Protein AF-A0A2N8DM07-F1 (afdb_monomer_lite)

Radius of gyration: 13.1 Å; chains: 1; bounding box: 27×28×36 Å

Foldseek 3Di:
DVVVPDDPVLLVLLLVQQQLQADPPGVVVQVVCVVPDVVTRDSQCSSLPPRCVVVPDDPLSSQLSNALDPVHPQGPDVSSVVSD

Secondary structure (DSSP, 8-state):
-GGGT--HHHHHHHHHHGGGG--TTTHHHHHHHTTT-TT---HHHHIIIIISGGG---HHHHHHHHH-STTSPPPSSHHHHHH-

Structure (mmCIF, N/CA/C/O backbone):
data_AF-A0A2N8DM07-F1
#
_entry.id   AF-A0A2N8DM07-F1
#
loop_
_atom_site.group_PDB
_atom_site.id
_atom_site.type_symbol
_atom_site.label_atom_id
_atom_site.label_alt_id
_atom_site.label_comp_id
_atom_site.label_asym_id
_atom_site.label_entity_id
_atom_site.label_seq_id
_atom_site.pdbx_PDB_ins_code
_atom_site.Cartn_x
_atom_site.Cartn_y
_atom_site.Cartn_z
_atom_site.occupancy
_atom_site.B_iso_or_equiv
_atom_site.auth_seq_id
_atom_site.auth_comp_id
_atom_site.auth_asym_id
_atom_site.auth_atom_id
_atom_site.pdbx_PDB_model_num
ATOM 1 N N . ALA A 1 1 ? -7.361 11.528 10.021 1.00 95.50 1 ALA A N 1
ATOM 2 C CA . ALA A 1 1 ? -8.180 10.547 10.771 1.00 95.50 1 ALA A CA 1
ATOM 3 C C . ALA A 1 1 ? -8.782 11.126 12.059 1.00 95.50 1 ALA A C 1
ATOM 5 O O . ALA A 1 1 ? -9.991 11.311 12.109 1.00 95.50 1 ALA A O 1
ATOM 6 N N . ALA A 1 2 ? -7.975 11.486 13.070 1.00 97.06 2 ALA A N 1
ATOM 7 C CA . ALA A 1 2 ? -8.480 11.937 14.378 1.00 97.06 2 ALA A CA 1
ATOM 8 C C . ALA A 1 2 ? -9.474 13.115 14.308 1.00 97.06 2 ALA A C 1
ATOM 10 O O . ALA A 1 2 ? -10.535 13.064 14.921 1.00 97.06 2 ALA A O 1
ATOM 11 N N . GLY A 1 3 ? -9.162 14.144 13.511 1.00 98.06 3 GLY A N 1
ATOM 12 C CA . GLY A 1 3 ? -10.008 15.338 13.378 1.00 98.06 3 GLY A CA 1
ATOM 13 C C . GLY A 1 3 ? -11.399 15.089 12.782 1.00 98.06 3 GLY A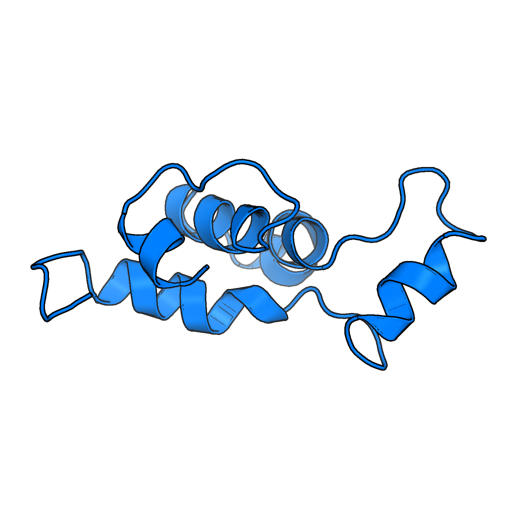 C 1
ATOM 14 O O . GLY A 1 3 ? -12.267 15.940 12.931 1.00 98.06 3 GLY A O 1
ATOM 15 N N . ILE A 1 4 ? -11.618 13.936 12.141 1.00 97.56 4 ILE A N 1
ATOM 16 C CA . ILE A 1 4 ? -12.908 13.553 11.547 1.00 97.56 4 ILE A CA 1
ATOM 17 C C . ILE A 1 4 ? -13.532 12.324 12.227 1.00 97.56 4 ILE A C 1
ATOM 19 O O . ILE A 1 4 ? -14.540 11.812 11.755 1.00 97.56 4 ILE A O 1
ATOM 23 N N . GLY A 1 5 ? -12.933 11.825 13.315 1.00 97.88 5 GLY A N 1
ATOM 24 C CA . GLY A 1 5 ? -13.424 10.640 14.026 1.00 97.88 5 GLY A CA 1
ATOM 25 C C . GLY A 1 5 ? -13.272 9.312 13.270 1.00 97.88 5 GLY A C 1
ATOM 26 O O . GLY A 1 5 ? -13.939 8.347 13.631 1.00 97.88 5 GLY A O 1
ATOM 27 N N . ALA A 1 6 ? -12.415 9.246 12.246 1.00 98.31 6 ALA A N 1
ATOM 28 C CA . ALA A 1 6 ? -12.104 8.001 11.537 1.00 98.31 6 ALA A CA 1
ATOM 29 C C . ALA A 1 6 ? -11.169 7.093 12.361 1.00 98.31 6 ALA A C 1
ATOM 31 O O . ALA A 1 6 ? -10.503 7.553 13.297 1.00 98.31 6 ALA A O 1
ATOM 32 N N . ASN A 1 7 ? -11.074 5.814 11.998 1.00 98.56 7 ASN A N 1
ATOM 33 C CA . ASN A 1 7 ? -10.210 4.845 12.661 1.00 98.56 7 ASN A CA 1
ATOM 34 C C . ASN A 1 7 ? -8.727 5.187 12.437 1.00 98.56 7 ASN A C 1
ATOM 36 O O . ASN A 1 7 ? -8.159 4.970 11.368 1.00 98.56 7 ASN A O 1
ATOM 40 N N . ILE A 1 8 ? -8.088 5.723 13.479 1.00 98.50 8 ILE A N 1
ATOM 41 C CA . ILE A 1 8 ? -6.693 6.173 13.426 1.00 98.50 8 ILE A CA 1
ATOM 42 C C . ILE A 1 8 ? -5.752 5.003 13.141 1.00 98.50 8 ILE A C 1
ATOM 44 O O . ILE A 1 8 ? -4.855 5.151 12.325 1.00 98.50 8 ILE A O 1
ATOM 48 N N . THR A 1 9 ? -5.964 3.844 13.767 1.00 98.62 9 THR A N 1
ATOM 49 C CA . THR A 1 9 ? -5.088 2.677 13.596 1.00 98.62 9 THR A CA 1
ATOM 50 C C . THR A 1 9 ? -5.144 2.130 12.176 1.00 98.62 9 THR A C 1
ATOM 52 O O . THR A 1 9 ? -4.111 1.761 11.626 1.00 98.62 9 THR A O 1
ATOM 55 N N . LEU A 1 10 ? -6.331 2.098 11.568 1.00 98.62 10 LEU A N 1
ATOM 56 C CA . LEU A 1 10 ? -6.476 1.652 10.186 1.00 98.62 10 LEU A CA 1
ATOM 57 C C . LEU A 1 10 ? -5.804 2.630 9.211 1.00 98.62 10 LEU A C 1
ATOM 59 O O . LEU A 1 10 ? -5.029 2.193 8.363 1.00 98.62 10 LEU A O 1
ATOM 63 N N . ALA A 1 11 ? -6.040 3.935 9.378 1.00 98.50 11 ALA A N 1
ATOM 64 C CA . ALA A 1 11 ? -5.390 4.964 8.568 1.00 98.50 11 ALA A CA 1
ATOM 65 C C . ALA A 1 11 ? -3.857 4.939 8.715 1.00 98.50 11 ALA A C 1
ATOM 67 O O . ALA A 1 11 ? -3.146 5.051 7.725 1.00 98.50 11 ALA A O 1
ATOM 68 N N . ASP A 1 12 ? -3.340 4.750 9.930 1.00 98.44 12 ASP A N 1
ATOM 69 C CA . ASP A 1 12 ? -1.897 4.699 10.195 1.00 98.44 12 ASP A CA 1
ATOM 70 C C . ASP A 1 12 ? -1.247 3.459 9.558 1.00 98.44 12 ASP A C 1
ATOM 72 O O . ASP A 1 12 ? -0.198 3.554 8.923 1.00 98.44 12 ASP A O 1
ATOM 76 N N . ALA A 1 13 ? -1.912 2.301 9.631 1.00 98.50 13 ALA A N 1
ATOM 77 C CA . ALA A 1 13 ? -1.447 1.082 8.972 1.00 98.50 13 ALA A CA 1
ATOM 78 C C . ALA A 1 13 ? -1.399 1.222 7.439 1.00 98.50 13 ALA A C 1
ATOM 80 O O . ALA A 1 13 ? -0.435 0.778 6.816 1.00 98.50 13 ALA A O 1
ATOM 81 N N . MET A 1 14 ? -2.411 1.855 6.831 1.00 98.50 14 MET A N 1
ATOM 82 C CA . MET A 1 14 ? -2.421 2.159 5.394 1.00 98.50 14 MET A CA 1
ATOM 83 C C . MET A 1 14 ? -1.312 3.154 5.033 1.00 98.50 14 MET A C 1
ATOM 85 O O . MET A 1 14 ? -0.546 2.900 4.107 1.00 98.50 14 MET A O 1
ATOM 89 N N . ALA A 1 15 ? -1.181 4.250 5.789 1.00 98.06 15 ALA A N 1
ATOM 90 C CA . ALA A 1 15 ? -0.180 5.286 5.547 1.00 98.06 15 ALA A CA 1
ATOM 91 C C . ALA A 1 15 ? 1.248 4.737 5.621 1.00 98.06 15 ALA A C 1
ATOM 93 O O . ALA A 1 15 ? 2.087 5.113 4.810 1.00 98.06 15 ALA A O 1
ATOM 94 N N . LEU A 1 16 ? 1.517 3.811 6.543 1.00 98.19 16 LEU A N 1
ATOM 95 C CA . LEU A 1 16 ? 2.820 3.163 6.651 1.00 98.19 16 LEU A CA 1
ATOM 96 C C . LEU A 1 16 ? 3.123 2.230 5.465 1.00 98.19 16 LEU A C 1
ATOM 98 O O . LEU A 1 16 ? 4.287 2.045 5.119 1.00 98.19 16 LEU A O 1
ATOM 102 N N . GLY A 1 17 ? 2.093 1.624 4.871 1.00 97.81 17 GLY A N 1
ATOM 103 C CA . GLY A 1 17 ? 2.238 0.609 3.828 1.00 97.81 17 GLY A CA 1
ATOM 104 C C . GLY A 1 17 ? 2.107 1.105 2.386 1.00 97.81 17 GLY A C 1
ATOM 105 O O . GLY A 1 17 ? 2.513 0.374 1.484 1.00 97.81 17 GLY A O 1
ATOM 106 N N . HIS A 1 18 ? 1.540 2.293 2.142 1.00 97.19 18 HIS A N 1
ATOM 107 C CA . HIS A 1 18 ? 1.116 2.705 0.793 1.00 97.19 18 HIS A CA 1
ATOM 108 C C . HIS A 1 18 ? 2.265 2.754 -0.230 1.00 97.19 18 HIS A C 1
ATOM 110 O O . HIS A 1 18 ? 2.108 2.287 -1.357 1.00 97.19 18 HIS A O 1
ATOM 116 N N . ASP A 1 19 ? 3.450 3.179 0.209 1.00 96.75 19 ASP A N 1
ATOM 117 C CA . ASP A 1 19 ? 4.652 3.282 -0.626 1.00 96.75 19 ASP A CA 1
ATOM 118 C C . ASP A 1 19 ? 5.497 1.996 -0.682 1.00 96.75 19 ASP A C 1
ATOM 120 O O . ASP A 1 19 ? 6.509 1.938 -1.385 1.00 96.75 19 ASP A O 1
ATOM 124 N N . CYS A 1 20 ? 5.117 0.921 0.022 1.00 97.44 20 CYS A N 1
ATOM 125 C CA . CYS A 1 20 ? 5.906 -0.321 0.056 1.00 97.44 20 CYS A CA 1
ATOM 126 C C . CYS A 1 20 ? 5.977 -1.059 -1.296 1.00 97.44 20 CYS A C 1
ATOM 128 O O . CYS A 1 20 ? 6.722 -2.034 -1.429 1.00 97.44 20 CYS A O 1
ATOM 130 N N . GLY A 1 21 ? 5.199 -0.634 -2.291 1.00 97.00 21 GLY A N 1
ATOM 131 C CA . GLY A 1 21 ? 5.245 -1.171 -3.648 1.00 97.00 21 GLY A CA 1
ATOM 132 C C . GLY A 1 21 ? 6.146 -0.411 -4.617 1.00 97.00 21 GLY A C 1
ATOM 133 O O . GLY A 1 21 ? 6.270 -0.839 -5.762 1.00 97.00 21 GLY A O 1
ATOM 134 N N . HIS A 1 22 ? 6.777 0.696 -4.210 1.00 97.44 22 HIS A N 1
ATOM 135 C CA . HIS A 1 22 ? 7.641 1.444 -5.120 1.00 97.44 22 HIS A CA 1
ATOM 136 C C . HIS A 1 22 ? 8.872 0.640 -5.550 1.00 97.44 22 HIS A C 1
ATOM 138 O O . HIS A 1 22 ? 9.628 0.106 -4.734 1.00 97.44 22 HIS A O 1
ATOM 144 N N . GLY A 1 23 ? 9.121 0.630 -6.859 1.00 94.69 23 GLY A N 1
ATOM 145 C CA . GLY A 1 23 ? 10.387 0.178 -7.414 1.00 94.69 23 GLY A CA 1
ATOM 146 C C . GLY A 1 23 ? 11.520 1.194 -7.190 1.00 94.69 23 GLY A C 1
ATOM 147 O O . GLY A 1 23 ? 11.305 2.316 -6.714 1.00 94.69 23 GLY A O 1
ATOM 148 N N . PRO A 1 24 ? 12.763 0.834 -7.555 1.00 93.94 24 PRO A N 1
ATOM 149 C CA . PRO A 1 24 ? 13.902 1.744 -7.471 1.00 93.94 24 PRO A CA 1
ATOM 150 C C . PRO A 1 24 ? 13.662 3.032 -8.270 1.00 93.94 24 PRO A C 1
ATOM 152 O O . PRO A 1 24 ? 13.387 2.985 -9.464 1.00 93.94 24 PRO A O 1
ATOM 155 N N . GLY A 1 25 ? 13.806 4.194 -7.629 1.00 95.44 25 GLY A N 1
ATOM 156 C CA . GLY A 1 25 ? 13.528 5.488 -8.266 1.00 95.44 25 GLY A CA 1
ATOM 157 C C . GLY A 1 25 ? 12.066 5.951 -8.182 1.00 95.44 25 GLY A C 1
ATOM 158 O O . GLY A 1 25 ? 11.713 6.924 -8.847 1.00 95.44 25 GLY A O 1
ATOM 159 N N . GLY A 1 26 ? 11.226 5.301 -7.366 1.00 94.50 26 GLY A N 1
ATOM 160 C CA . GLY A 1 26 ? 9.838 5.718 -7.129 1.00 94.50 26 GLY A CA 1
ATOM 161 C C . GLY A 1 26 ? 8.997 5.616 -8.401 1.00 94.50 26 GLY A C 1
ATOM 162 O O . GLY A 1 26 ? 9.158 4.662 -9.162 1.00 94.50 26 GLY A O 1
ATOM 163 N N . HIS A 1 27 ? 8.170 6.625 -8.688 1.00 94.50 27 HIS A N 1
ATOM 164 C CA . HIS A 1 27 ? 7.330 6.670 -9.898 1.00 94.50 27 HIS A CA 1
ATOM 165 C C . HIS A 1 27 ? 8.100 6.493 -11.220 1.00 94.50 27 HIS A C 1
ATOM 167 O O . HIS A 1 27 ? 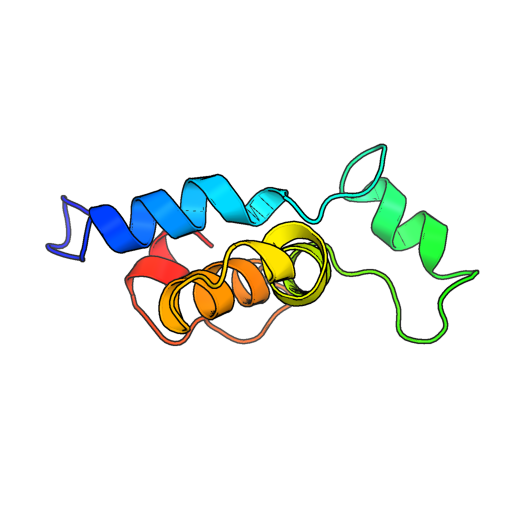7.527 6.052 -12.212 1.00 94.50 27 HIS A O 1
ATOM 173 N N . ALA A 1 28 ? 9.403 6.801 -11.268 1.00 96.19 28 ALA A N 1
ATOM 174 C CA . ALA A 1 28 ? 10.196 6.574 -12.479 1.00 96.19 28 ALA A CA 1
ATOM 175 C C . ALA A 1 28 ? 10.297 5.081 -12.841 1.00 96.19 28 ALA A C 1
ATOM 177 O O . ALA A 1 28 ? 10.417 4.747 -14.018 1.00 96.19 28 ALA A O 1
ATOM 178 N N . SER A 1 29 ? 10.231 4.188 -11.847 1.00 94.62 29 SER A N 1
ATOM 179 C CA . SER A 1 29 ? 10.233 2.740 -12.081 1.00 94.62 29 SER A CA 1
ATOM 180 C C . SER A 1 29 ? 8.977 2.256 -12.803 1.00 94.62 29 SER A C 1
ATOM 182 O O . SER A 1 29 ? 9.077 1.368 -13.639 1.00 94.62 29 SER A O 1
ATOM 184 N N . GLU A 1 30 ? 7.832 2.886 -12.549 1.00 94.94 30 GLU A N 1
ATOM 185 C CA . GLU A 1 30 ? 6.540 2.551 -13.163 1.00 94.94 30 GLU A CA 1
ATOM 186 C C . GLU A 1 30 ? 6.609 2.728 -14.674 1.00 94.94 30 GLU A C 1
ATOM 188 O O . GLU A 1 30 ? 6.434 1.769 -15.418 1.00 94.94 30 GLU A O 1
ATOM 193 N N . GLN A 1 31 ? 7.066 3.897 -15.122 1.00 94.12 31 GLN A N 1
ATOM 194 C CA . GLN A 1 31 ? 7.277 4.167 -16.546 1.00 94.12 31 GLN A CA 1
ATOM 195 C C . GLN A 1 31 ? 8.416 3.333 -17.146 1.00 94.12 31 GLN A C 1
ATOM 197 O O . GLN A 1 31 ? 8.363 2.928 -18.305 1.00 94.12 31 GLN A O 1
ATOM 202 N N . ALA A 1 32 ? 9.483 3.083 -16.381 1.00 95.25 32 ALA A N 1
ATOM 203 C CA . ALA A 1 32 ? 10.618 2.309 -16.876 1.00 95.25 32 ALA A CA 1
ATOM 204 C C . ALA A 1 32 ? 10.246 0.844 -17.157 1.00 95.25 32 ALA A C 1
ATOM 206 O O . ALA A 1 32 ? 10.825 0.232 -18.059 1.00 95.25 32 ALA A O 1
ATOM 207 N N . PHE A 1 33 ? 9.294 0.285 -16.405 1.00 94.94 33 PHE A N 1
ATOM 208 C CA . PHE A 1 33 ? 8.851 -1.096 -16.569 1.00 94.94 33 PHE A CA 1
ATOM 209 C C . PHE A 1 33 ? 7.771 -1.294 -17.637 1.00 94.94 33 PHE A C 1
ATOM 211 O O . PHE A 1 33 ? 7.604 -2.435 -18.070 1.00 94.94 33 PHE A O 1
ATOM 218 N N . ASP A 1 34 ? 7.138 -0.236 -18.156 1.00 92.56 34 ASP A N 1
ATOM 219 C CA . ASP A 1 34 ? 6.133 -0.322 -19.235 1.00 92.56 34 ASP A CA 1
ATOM 220 C C . ASP A 1 34 ? 6.633 -1.097 -20.468 1.00 92.56 34 ASP A C 1
ATOM 222 O O . ASP A 1 34 ? 5.880 -1.813 -21.126 1.00 92.56 34 ASP A O 1
ATOM 226 N N . ALA A 1 35 ? 7.928 -0.995 -20.786 1.00 94.38 35 ALA A N 1
ATOM 227 C CA . ALA A 1 35 ? 8.524 -1.704 -21.919 1.00 94.38 35 ALA A CA 1
ATOM 228 C C . ALA A 1 35 ? 8.700 -3.220 -21.687 1.00 94.38 35 ALA A C 1
ATOM 230 O O . ALA A 1 35 ? 8.986 -3.954 -22.635 1.00 94.38 35 ALA A O 1
ATOM 231 N N . PHE A 1 36 ? 8.578 -3.686 -20.441 1.00 94.81 36 PHE A N 1
ATOM 232 C CA . PHE A 1 36 ? 8.931 -5.046 -20.023 1.00 94.81 36 PHE A CA 1
ATOM 233 C C . PHE A 1 36 ? 7.775 -5.815 -19.378 1.00 94.81 36 PHE A C 1
ATOM 235 O O . PHE A 1 36 ? 7.791 -7.045 -19.415 1.00 94.81 36 PHE A O 1
ATOM 242 N N . ILE A 1 37 ? 6.791 -5.122 -18.801 1.00 93.75 37 ILE A N 1
ATOM 243 C CA . ILE A 1 37 ? 5.627 -5.719 -18.143 1.00 93.75 37 ILE A CA 1
ATOM 244 C C . ILE A 1 37 ? 4.380 -5.285 -18.924 1.00 93.75 37 ILE A C 1
ATOM 246 O O . ILE A 1 37 ? 3.943 -4.148 -18.760 1.00 93.75 37 ILE A O 1
ATOM 250 N N . PRO A 1 38 ? 3.814 -6.149 -19.792 1.00 92.50 38 PRO A N 1
ATOM 251 C CA . PRO A 1 38 ? 2.666 -5.797 -20.632 1.00 92.50 38 PRO A CA 1
ATOM 252 C C . PRO A 1 38 ? 1.451 -5.288 -19.848 1.00 92.50 38 PRO A C 1
ATOM 254 O O . PRO A 1 38 ? 0.683 -4.476 -20.357 1.00 92.50 38 PRO A O 1
ATOM 257 N N . GLU A 1 39 ? 1.275 -5.771 -18.621 1.00 90.44 39 GLU A N 1
ATOM 258 C CA . GLU A 1 39 ? 0.199 -5.389 -17.708 1.00 90.44 39 GLU A CA 1
ATOM 259 C C . GLU A 1 39 ? 0.490 -4.091 -16.928 1.00 90.44 39 GLU A C 1
ATOM 261 O O . GLU A 1 39 ? -0.399 -3.590 -16.242 1.00 90.44 39 GLU A O 1
ATOM 266 N N . GLY A 1 40 ? 1.704 -3.544 -17.046 1.00 91.81 40 GLY A N 1
ATOM 267 C CA . GLY A 1 40 ? 2.186 -2.373 -16.314 1.00 91.81 40 GLY A CA 1
ATOM 268 C C . GLY A 1 40 ? 2.768 -2.685 -14.929 1.00 91.81 40 GLY A C 1
ATOM 269 O O . GLY A 1 40 ? 2.676 -3.800 -14.408 1.00 91.81 40 GLY A O 1
ATOM 270 N N . PHE A 1 41 ? 3.382 -1.670 -14.318 1.00 94.75 41 PHE A N 1
ATOM 271 C CA . PHE A 1 41 ? 3.875 -1.698 -12.940 1.00 94.75 41 PHE A CA 1
ATOM 272 C C . PHE A 1 41 ? 3.287 -0.513 -12.170 1.00 94.75 41 PHE A C 1
ATOM 274 O O . PHE A 1 41 ? 3.801 0.593 -12.271 1.00 94.75 41 PHE A O 1
ATOM 281 N N . ASP A 1 42 ? 2.232 -0.755 -11.390 1.00 95.50 42 ASP A N 1
ATOM 282 C CA . ASP A 1 42 ? 1.652 0.238 -10.478 1.00 95.50 42 ASP A CA 1
ATOM 283 C C . ASP A 1 42 ? 2.100 -0.055 -9.040 1.00 95.50 42 ASP A C 1
ATOM 285 O O . ASP A 1 42 ? 1.877 -1.165 -8.539 1.00 95.50 42 ASP A O 1
ATOM 289 N N . HIS A 1 43 ? 2.663 0.935 -8.339 1.00 96.69 43 HIS A N 1
ATOM 290 C CA . HIS A 1 43 ? 3.174 0.730 -6.978 1.00 96.69 43 HIS A CA 1
ATOM 291 C C . HIS A 1 43 ? 2.074 0.336 -5.975 1.00 96.69 43 HIS A C 1
ATOM 293 O O . HIS A 1 43 ? 2.321 -0.512 -5.126 1.00 96.69 43 HIS A O 1
ATOM 299 N N . GLY A 1 44 ? 0.853 0.874 -6.077 1.00 97.25 44 GLY A N 1
ATOM 300 C CA . GLY A 1 44 ? -0.244 0.546 -5.151 1.00 97.25 44 GLY A CA 1
ATOM 301 C C . GLY A 1 44 ? -0.583 -0.957 -5.125 1.00 97.25 44 GLY A C 1
ATOM 302 O O . GLY A 1 44 ? -0.420 -1.608 -4.088 1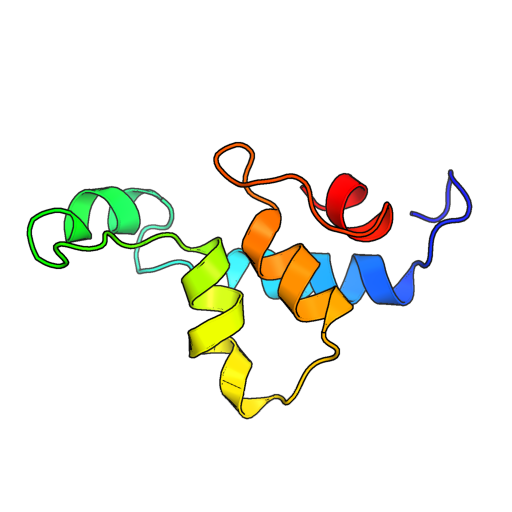.00 97.25 44 GLY A O 1
ATOM 303 N N . PRO A 1 45 ? -1.011 -1.555 -6.256 1.00 96.88 45 PRO A N 1
ATOM 304 C CA . PRO A 1 45 ? -1.237 -2.996 -6.373 1.00 96.88 45 PRO A CA 1
ATOM 305 C C . PRO A 1 45 ? -0.006 -3.841 -6.058 1.00 96.88 45 PRO A C 1
ATOM 307 O O . PRO A 1 45 ? -0.129 -4.835 -5.348 1.00 96.88 45 PRO A O 1
ATOM 310 N N . TRP A 1 46 ? 1.188 -3.442 -6.505 1.00 96.94 46 TRP A N 1
ATOM 311 C CA . TRP A 1 46 ? 2.408 -4.173 -6.156 1.00 96.94 46 TRP A CA 1
ATOM 312 C C . TRP A 1 46 ? 2.668 -4.193 -4.648 1.00 96.94 46 TRP A C 1
ATOM 314 O O . TRP A 1 46 ? 3.030 -5.236 -4.099 1.00 96.94 46 TRP A O 1
ATOM 324 N N . GLY A 1 47 ? 2.429 -3.074 -3.966 1.00 97.62 47 GLY A N 1
ATOM 325 C CA . GLY A 1 47 ? 2.539 -2.958 -2.518 1.00 97.62 47 GLY A CA 1
ATOM 326 C C . GLY A 1 47 ? 1.593 -3.916 -1.801 1.00 97.62 47 GLY A C 1
ATOM 327 O O . GLY A 1 47 ? 2.035 -4.719 -0.978 1.00 97.62 47 GLY A O 1
ATOM 328 N N . ALA A 1 48 ? 0.306 -3.872 -2.149 1.00 98.25 48 ALA A N 1
ATOM 329 C CA . ALA A 1 48 ? -0.727 -4.680 -1.506 1.00 98.25 48 ALA A CA 1
ATOM 330 C C . ALA A 1 48 ? -0.610 -6.181 -1.824 1.00 98.25 48 ALA A C 1
ATOM 332 O O . ALA A 1 48 ? -0.700 -7.015 -0.925 1.00 98.25 48 ALA A O 1
ATOM 333 N N . ASP A 1 49 ? -0.410 -6.529 -3.094 1.00 97.69 49 ASP A N 1
ATOM 334 C CA . ASP A 1 49 ? -0.583 -7.900 -3.585 1.00 97.69 49 ASP A CA 1
ATOM 335 C C . ASP A 1 49 ? 0.727 -8.685 -3.686 1.00 97.69 49 ASP A C 1
ATOM 337 O O . ASP A 1 49 ? 0.696 -9.913 -3.781 1.00 97.69 49 ASP A O 1
ATOM 341 N N . VAL A 1 50 ? 1.880 -8.005 -3.636 1.00 97.19 50 VAL A N 1
ATOM 342 C CA . VAL A 1 50 ? 3.191 -8.657 -3.758 1.00 97.19 50 VAL A CA 1
ATOM 343 C C . VAL A 1 50 ? 4.111 -8.332 -2.588 1.00 97.19 50 VAL A C 1
ATOM 345 O O . VAL A 1 50 ? 4.498 -9.248 -1.861 1.00 97.19 50 VAL A O 1
ATOM 348 N N . SER A 1 51 ? 4.448 -7.059 -2.359 1.00 97.81 51 SER A N 1
ATOM 349 C CA . SER A 1 51 ? 5.418 -6.667 -1.324 1.00 97.81 51 SER A CA 1
ATOM 350 C C . SER A 1 51 ? 4.963 -7.058 0.083 1.00 97.81 51 SER A C 1
ATOM 352 O O . SER A 1 51 ? 5.760 -7.550 0.883 1.00 97.81 51 SER A O 1
ATOM 354 N N . LEU A 1 52 ? 3.679 -6.855 0.387 1.00 98.38 52 LEU A N 1
ATOM 355 C CA . LEU A 1 52 ? 3.114 -7.064 1.723 1.00 98.38 52 LEU A CA 1
ATOM 356 C C . LEU A 1 52 ? 2.327 -8.375 1.858 1.00 98.38 52 LEU A C 1
ATOM 358 O O . LEU A 1 52 ? 1.811 -8.669 2.937 1.00 98.38 52 LEU A O 1
ATOM 362 N N . ALA A 1 53 ? 2.272 -9.198 0.805 1.00 98.12 53 ALA A N 1
ATOM 363 C CA . ALA A 1 53 ? 1.447 -10.408 0.761 1.00 98.12 53 ALA A CA 1
ATOM 364 C C . ALA A 1 53 ? 1.739 -11.392 1.910 1.00 98.12 53 ALA A C 1
ATOM 366 O O . ALA A 1 53 ? 0.834 -12.030 2.446 1.00 98.12 53 ALA A O 1
ATOM 367 N N . SER A 1 54 ? 3.003 -11.493 2.332 1.00 98.31 54 SER A N 1
ATOM 368 C CA . SER A 1 54 ? 3.431 -12.406 3.402 1.00 98.31 54 SER A CA 1
ATOM 369 C C . SER A 1 54 ? 2.983 -11.983 4.805 1.00 98.31 54 SER A C 1
ATOM 371 O O . SER A 1 54 ? 3.029 -12.798 5.725 1.00 98.31 54 SER A O 1
ATOM 373 N N . LEU A 1 55 ? 2.543 -10.734 4.983 1.00 98.38 55 LEU A N 1
ATOM 374 C CA . LEU A 1 55 ? 2.166 -10.190 6.287 1.00 98.38 55 LEU A CA 1
ATOM 375 C C . LEU A 1 55 ? 0.730 -10.537 6.697 1.00 98.38 55 LEU A C 1
ATOM 377 O O . LEU A 1 55 ? 0.384 -10.343 7.860 1.00 98.38 55 LEU A O 1
ATOM 381 N N . ASN A 1 56 ? -0.093 -11.057 5.774 1.00 98.00 56 ASN A N 1
ATOM 382 C CA . ASN A 1 56 ? -1.493 -11.419 6.030 1.00 98.00 56 ASN A CA 1
ATOM 383 C C . ASN A 1 56 ? -2.288 -10.267 6.685 1.00 98.00 56 ASN A C 1
ATOM 385 O O . ASN A 1 56 ? -2.942 -10.441 7.716 1.00 98.00 56 ASN A O 1
ATOM 389 N N . LEU A 1 57 ? -2.166 -9.067 6.108 1.00 98.56 57 LEU A N 1
ATOM 390 C CA . LEU A 1 57 ? -2.843 -7.865 6.595 1.00 98.56 57 LEU A CA 1
ATOM 391 C C . LEU A 1 57 ? -4.360 -7.946 6.374 1.00 98.56 57 LEU A C 1
ATOM 393 O O . LEU A 1 57 ? -4.846 -8.687 5.519 1.00 98.56 57 LEU A O 1
ATOM 397 N N . CYS A 1 58 ? -5.107 -7.143 7.133 1.00 98.62 58 CYS A N 1
ATOM 398 C CA . CYS A 1 58 ? -6.551 -7.010 6.961 1.00 98.62 58 CYS A CA 1
ATOM 399 C C . CYS A 1 58 ? -6.904 -6.526 5.548 1.00 98.62 58 CYS A C 1
ATOM 401 O O . CYS A 1 58 ? -6.163 -5.749 4.938 1.00 98.62 58 CYS A O 1
ATOM 403 N N . ALA A 1 59 ? -8.071 -6.946 5.053 1.00 98.50 59 ALA A N 1
ATOM 404 C CA . ALA A 1 59 ? -8.530 -6.614 3.708 1.00 98.50 59 ALA A CA 1
ATOM 405 C C . ALA A 1 59 ? -8.653 -5.098 3.500 1.00 98.50 59 ALA A C 1
ATOM 407 O O . ALA A 1 59 ? -8.262 -4.595 2.453 1.00 98.50 59 ALA A O 1
ATOM 408 N N . GLU A 1 60 ? -9.121 -4.369 4.513 1.00 98.56 60 GLU A N 1
ATOM 409 C CA . GLU A 1 60 ? -9.252 -2.914 4.497 1.00 98.56 60 GLU A CA 1
ATOM 410 C C . GLU A 1 60 ? -7.884 -2.236 4.381 1.00 98.56 60 GLU A C 1
ATOM 412 O O . GLU A 1 60 ? -7.720 -1.312 3.594 1.00 98.56 60 GLU A O 1
ATOM 417 N N . THR A 1 61 ? -6.872 -2.719 5.112 1.00 98.69 61 THR A N 1
ATOM 418 C CA . THR A 1 61 ? -5.501 -2.192 5.014 1.00 98.69 61 THR A CA 1
ATOM 419 C C . THR A 1 61 ? -4.941 -2.390 3.609 1.00 98.69 61 THR A C 1
ATOM 421 O O . THR A 1 61 ? -4.402 -1.450 3.029 1.00 98.69 61 THR A O 1
ATOM 424 N N . LEU A 1 62 ? -5.100 -3.591 3.044 1.00 98.69 62 LEU A N 1
ATOM 425 C CA . LEU A 1 62 ? -4.650 -3.896 1.685 1.00 98.69 62 LEU A CA 1
ATOM 426 C C . LEU A 1 62 ? -5.410 -3.090 0.628 1.00 98.69 62 LEU A C 1
ATOM 428 O O . LEU A 1 62 ? -4.812 -2.679 -0.359 1.00 98.69 62 LEU A O 1
ATOM 432 N N . ASP A 1 63 ? -6.708 -2.857 0.817 1.00 98.56 63 ASP A N 1
ATOM 433 C CA . ASP A 1 63 ? -7.515 -2.021 -0.070 1.00 98.56 63 ASP A CA 1
ATOM 434 C C . ASP A 1 63 ? -7.043 -0.562 -0.076 1.00 98.56 63 ASP A C 1
ATOM 436 O O . ASP A 1 63 ? -6.774 -0.024 -1.150 1.00 98.56 63 ASP A O 1
ATOM 440 N N . GLY A 1 64 ? -6.836 0.034 1.103 1.00 98.31 64 GLY A N 1
ATOM 441 C CA . GLY A 1 64 ? -6.287 1.385 1.216 1.00 98.31 64 GLY A CA 1
ATOM 442 C C . GLY A 1 64 ? -4.921 1.513 0.539 1.00 98.31 64 GLY A C 1
ATOM 443 O O . GLY A 1 64 ? -4.715 2.423 -0.253 1.00 98.31 64 GLY A O 1
ATOM 444 N N . ILE A 1 65 ? -4.014 0.556 0.757 1.00 98.50 65 ILE A N 1
ATOM 445 C CA . ILE A 1 65 ? -2.691 0.535 0.106 1.00 98.50 65 ILE A CA 1
ATOM 446 C C . ILE A 1 65 ? -2.816 0.392 -1.416 1.00 98.50 65 ILE A C 1
ATOM 448 O O . ILE A 1 65 ? -2.149 1.106 -2.161 1.00 98.50 65 ILE A O 1
ATOM 452 N N . ARG A 1 66 ? -3.686 -0.499 -1.903 1.00 98.25 66 ARG A N 1
ATOM 453 C CA . ARG A 1 66 ? -3.856 -0.767 -3.341 1.00 98.25 66 ARG A CA 1
ATOM 454 C C . ARG A 1 66 ? -4.372 0.444 -4.115 1.00 98.25 66 ARG A C 1
ATOM 456 O O . ARG A 1 66 ? -4.021 0.618 -5.283 1.00 98.25 66 ARG A O 1
ATOM 463 N N . ASN A 1 67 ? -5.239 1.225 -3.481 1.00 97.81 67 ASN A N 1
ATOM 464 C CA . ASN A 1 67 ? -6.093 2.202 -4.145 1.00 97.81 67 ASN A CA 1
ATOM 465 C C . ASN A 1 67 ? -5.812 3.656 -3.734 1.00 97.81 67 ASN A C 1
ATOM 467 O O . ASN A 1 67 ? -6.553 4.538 -4.146 1.00 97.81 67 ASN A O 1
ATOM 471 N N . HIS A 1 68 ? -4.745 3.920 -2.972 1.00 96.12 68 HIS A N 1
ATOM 472 C CA . HIS A 1 68 ? -4.426 5.276 -2.507 1.00 96.12 68 HIS A CA 1
ATOM 473 C C . HIS A 1 68 ? -4.064 6.256 -3.639 1.00 96.12 68 HIS A C 1
ATOM 475 O O . HIS A 1 68 ? -4.279 7.453 -3.521 1.00 96.12 68 HIS A O 1
ATOM 481 N N . SER A 1 69 ? -3.492 5.779 -4.748 1.00 92.38 69 SER A N 1
ATOM 482 C CA . SER A 1 69 ? -3.105 6.676 -5.840 1.00 92.38 69 SER A CA 1
ATOM 483 C C . SER A 1 69 ? -4.331 7.216 -6.579 1.00 92.38 69 SER A C 1
ATOM 485 O O . SER A 1 69 ? -5.240 6.466 -6.930 1.00 92.38 69 SER A O 1
ATOM 487 N N . TRP A 1 70 ? -4.319 8.509 -6.916 1.00 86.94 70 TRP A N 1
ATOM 488 C CA . TRP A 1 70 ? -5.404 9.200 -7.632 1.00 86.94 70 TRP A CA 1
ATOM 489 C C . TRP A 1 70 ? -5.790 8.566 -8.982 1.00 86.94 70 TRP A C 1
ATOM 491 O O . TRP A 1 70 ? -6.872 8.837 -9.503 1.00 86.94 70 TRP A O 1
ATOM 501 N N . SER A 1 71 ? -4.910 7.756 -9.581 1.00 88.69 71 SER A N 1
ATOM 502 C CA . SER A 1 71 ? -5.164 7.033 -10.835 1.00 88.69 71 SER A CA 1
ATOM 503 C C . SER A 1 71 ? -5.966 5.737 -10.645 1.00 88.69 71 SER A C 1
ATOM 505 O O . SER A 1 71 ? -6.280 5.054 -11.624 1.00 88.69 71 SER A O 1
ATOM 507 N N . ARG A 1 72 ? -6.297 5.378 -9.400 1.00 93.31 72 ARG A N 1
ATOM 508 C CA . ARG A 1 72 ? -6.987 4.143 -9.013 1.00 93.31 72 ARG A CA 1
ATOM 509 C C . ARG A 1 72 ? -8.451 4.419 -8.639 1.00 93.31 72 ARG A C 1
ATOM 511 O O . ARG A 1 72 ? -8.850 5.571 -8.470 1.00 93.31 72 ARG A O 1
ATOM 518 N N . PRO A 1 73 ? -9.296 3.374 -8.542 1.00 95.00 73 PRO A N 1
ATOM 519 C CA . PRO A 1 73 ? -10.608 3.509 -7.920 1.00 95.00 73 PRO A CA 1
ATOM 520 C C . PRO A 1 73 ? -10.484 4.049 -6.493 1.00 95.00 73 PRO A C 1
ATOM 522 O O . PRO A 1 73 ? -9.504 3.760 -5.821 1.00 95.00 73 PRO A O 1
ATOM 525 N N . ALA A 1 74 ? -11.507 4.760 -6.027 1.00 95.31 74 ALA A N 1
ATOM 526 C CA . ALA A 1 74 ? -11.610 5.188 -4.635 1.00 95.31 74 ALA A CA 1
ATOM 527 C C . ALA A 1 74 ? -11.465 3.995 -3.658 1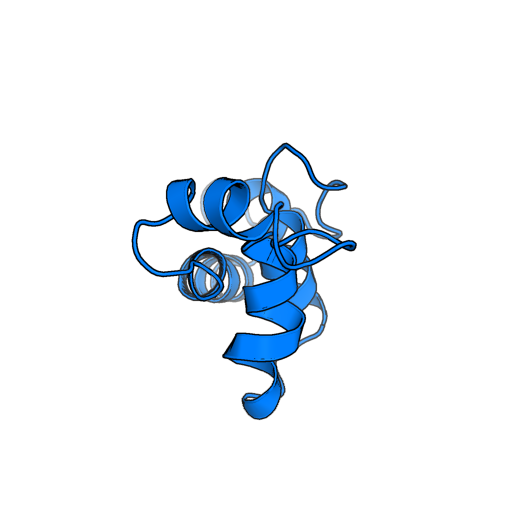.00 95.31 74 ALA A C 1
ATOM 529 O O . ALA A 1 74 ? -12.094 2.953 -3.899 1.00 95.31 74 ALA A O 1
ATOM 530 N N . PRO A 1 75 ? -10.689 4.124 -2.563 1.00 96.94 75 PRO A N 1
ATOM 531 C CA . PRO A 1 75 ? -10.659 3.136 -1.489 1.00 96.94 75 PRO A CA 1
ATOM 532 C C . PRO A 1 75 ? -12.045 2.893 -0.876 1.00 96.94 75 PRO A C 1
ATOM 534 O O . PRO A 1 75 ? -12.905 3.770 -0.825 1.00 96.94 75 PRO A O 1
ATOM 537 N N . GLY A 1 76 ? -12.266 1.694 -0.347 1.00 97.31 76 GLY A N 1
ATOM 538 C CA . GLY A 1 76 ? -13.541 1.280 0.236 1.00 97.31 76 GLY A CA 1
ATOM 539 C C . GLY A 1 76 ? -13.854 1.895 1.604 1.00 97.31 76 GLY A C 1
ATOM 540 O O . GLY A 1 76 ? -14.974 1.734 2.095 1.00 97.31 76 GLY A O 1
ATOM 541 N N . THR A 1 77 ? -12.897 2.584 2.237 1.00 98.12 77 THR A N 1
ATOM 542 C CA . THR A 1 77 ? -13.073 3.214 3.554 1.00 98.12 77 THR A CA 1
ATOM 543 C C . THR A 1 77 ? -12.657 4.684 3.554 1.00 98.12 77 THR A C 1
ATOM 545 O O . THR A 1 77 ? -11.789 5.109 2.793 1.00 98.12 77 THR A O 1
ATOM 548 N N . VAL A 1 78 ? -13.238 5.468 4.470 1.00 97.88 78 VAL A N 1
ATOM 549 C CA . VAL A 1 78 ? -12.854 6.878 4.664 1.00 97.88 78 VAL A CA 1
ATOM 550 C C . VAL A 1 78 ? -11.410 7.012 5.156 1.00 97.88 78 VAL A C 1
ATOM 552 O O . VAL A 1 78 ? -10.759 8.018 4.906 1.00 97.88 78 VAL A O 1
ATOM 555 N N . GLU A 1 79 ? -10.886 6.003 5.854 1.00 98.44 79 GLU A N 1
ATOM 556 C CA . GLU A 1 79 ? -9.477 5.942 6.235 1.00 98.44 79 GLU A CA 1
ATOM 557 C C . GLU A 1 79 ? -8.566 5.850 5.013 1.00 98.44 79 GLU A C 1
ATOM 559 O O . GLU A 1 79 ? -7.556 6.546 4.988 1.00 98.44 79 GLU A O 1
ATOM 564 N N . GLY A 1 80 ? -8.943 5.059 4.003 1.00 97.44 80 GLY A N 1
ATOM 565 C CA . GLY A 1 80 ? -8.209 4.976 2.742 1.00 97.44 80 GLY A CA 1
ATOM 566 C C . GLY A 1 80 ? -8.210 6.310 1.995 1.00 97.44 80 GLY A C 1
ATOM 567 O O . GLY A 1 80 ? -7.150 6.787 1.605 1.00 97.44 80 GLY A O 1
ATOM 568 N N . GLU A 1 81 ? -9.367 6.967 1.893 1.00 96.19 81 GLU A N 1
ATOM 569 C CA . GLU A 1 81 ? -9.501 8.312 1.296 1.00 96.19 81 GLU A CA 1
ATOM 570 C C . GLU A 1 81 ? -8.652 9.376 2.012 1.00 96.19 81 GLU A C 1
ATOM 572 O O . GLU A 1 81 ? -8.158 10.311 1.399 1.00 96.19 81 GLU A O 1
ATOM 577 N N . VAL A 1 82 ? -8.462 9.250 3.329 1.00 95.44 82 VAL A N 1
ATOM 578 C CA . VAL A 1 82 ? -7.616 10.166 4.115 1.00 95.44 82 VAL A CA 1
ATOM 579 C C . VAL A 1 82 ? -6.120 9.959 3.855 1.00 95.44 82 VAL A C 1
ATOM 581 O O . VAL A 1 82 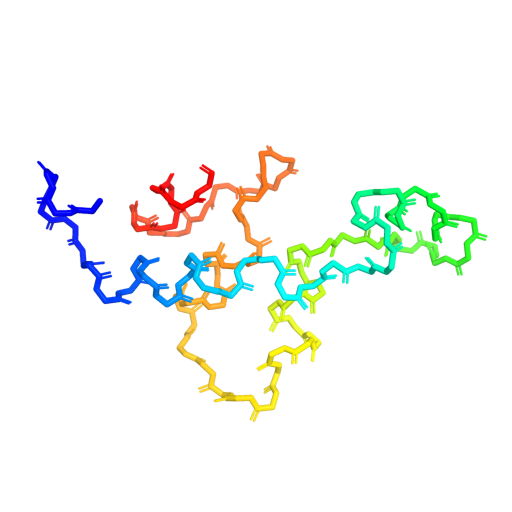? -5.340 10.877 4.108 1.00 95.44 82 VAL A O 1
ATOM 584 N N . VAL A 1 83 ? -5.722 8.756 3.440 1.00 93.94 83 VAL A N 1
ATOM 585 C CA . VAL A 1 83 ? -4.325 8.377 3.165 1.00 93.94 83 VAL A CA 1
ATOM 586 C C . VAL A 1 83 ? -3.941 8.615 1.702 1.00 93.94 83 VAL A C 1
ATOM 588 O O . VAL A 1 83 ? -2.751 8.717 1.413 1.00 93.94 83 VAL A O 1
ATOM 591 N N . SER A 1 84 ? -4.939 8.702 0.819 1.00 84.25 84 SER A N 1
ATOM 592 C CA . SER A 1 84 ? -4.796 8.917 -0.627 1.00 84.25 84 SER A CA 1
ATOM 593 C C . SER A 1 84 ? -4.220 10.290 -0.984 1.00 84.25 84 SER A C 1
ATOM 595 O O . SER A 1 84 ? -4.526 11.274 -0.268 1.00 84.25 84 SER A O 1
#

Sequence (84 aa):
AAGIGANITL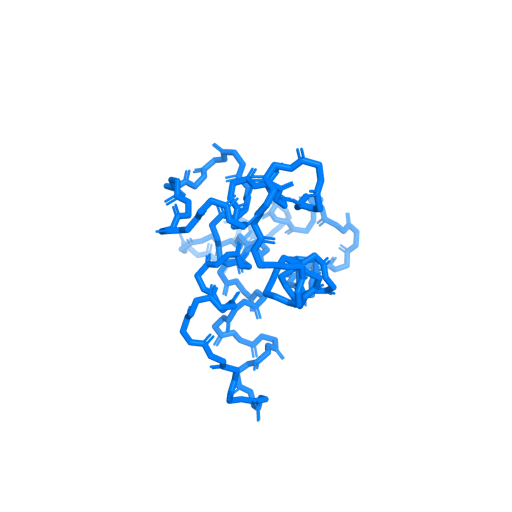ADAMALGHDCGHGPGGHASEQAFDAFIPEGFDHGPWGADVSLASLNLCAETLDGIRNHSWSRPAPGTVEGEVVS

pLDDT: mean 96.31, std 2.7, range [84.25, 98.69]